Protein AF-E3RJ00-F1 (afdb_monomer)

Solvent-accessible surface area (backbone atoms only — not comparable to full-atom values): 5528 Å² total; per-residue (Å²): 138,83,96,68,78,70,61,54,62,54,20,62,73,73,67,38,61,67,64,30,50,54,51,50,49,54,48,51,51,49,52,49,55,51,48,60,73,72,52,78,58,67,65,59,52,50,55,51,50,52,54,54,50,51,63,30,50,77,75,32,68,69,56,41,52,53,53,54,51,54,54,52,53,53,52,55,54,53,54,54,62,56,62,72,61,73,80,75,86,90,85,133

Structure (mmCIF, N/CA/C/O backbone):
data_AF-E3RJ00-F1
#
_entry.id   AF-E3RJ00-F1
#
loop_
_atom_site.group_PDB
_atom_site.id
_atom_site.type_symbol
_atom_site.label_atom_id
_atom_site.label_alt_id
_atom_site.label_comp_id
_atom_site.label_asym_id
_atom_site.label_entity_id
_atom_site.label_seq_id
_atom_site.pdbx_PDB_ins_code
_atom_site.Cartn_x
_atom_site.Cartn_y
_atom_site.Cartn_z
_atom_site.occupancy
_atom_site.B_iso_or_equiv
_atom_site.auth_seq_id
_atom_site.auth_comp_id
_atom_site.auth_asym_id
_atom_site.auth_atom_id
_atom_site.pdbx_PDB_model_num
ATOM 1 N N . MET A 1 1 ? 18.818 15.782 -11.567 1.00 52.34 1 MET A N 1
ATOM 2 C CA . MET A 1 1 ? 18.173 15.034 -12.667 1.00 52.34 1 MET A CA 1
ATOM 3 C C . MET A 1 1 ? 18.916 15.405 -13.941 1.00 52.34 1 MET A C 1
ATOM 5 O O . MET A 1 1 ? 19.036 16.595 -14.203 1.00 52.34 1 MET A O 1
ATOM 9 N N . ALA A 1 2 ? 19.510 14.445 -14.651 1.00 64.19 2 ALA A N 1
ATOM 10 C CA . ALA A 1 2 ? 20.184 14.712 -15.922 1.00 64.19 2 ALA A CA 1
ATOM 11 C C . ALA A 1 2 ? 19.189 14.480 -17.065 1.00 64.19 2 ALA A C 1
ATOM 13 O O . ALA A 1 2 ? 18.459 13.490 -17.046 1.00 64.19 2 ALA A O 1
ATOM 14 N N . CYS A 1 3 ? 19.124 15.398 -18.029 1.00 76.94 3 CYS A N 1
ATOM 15 C CA . CYS A 1 3 ? 18.307 15.200 -19.221 1.00 76.94 3 CYS A CA 1
ATOM 16 C C . CYS A 1 3 ? 19.094 14.312 -20.190 1.00 76.94 3 CYS A C 1
ATOM 18 O O . CYS A 1 3 ? 20.055 14.763 -20.810 1.00 76.94 3 CYS A O 1
ATOM 20 N N . CYS A 1 4 ? 18.724 13.037 -20.267 1.00 80.81 4 CYS A N 1
ATOM 21 C CA . CYS A 1 4 ? 19.348 12.057 -21.151 1.00 80.81 4 CYS A CA 1
ATOM 22 C C . CYS A 1 4 ? 18.360 11.630 -22.242 1.00 80.81 4 CYS A C 1
ATOM 24 O O . CYS A 1 4 ? 17.145 11.663 -22.043 1.00 80.81 4 CYS A O 1
ATOM 26 N N . ARG A 1 5 ? 18.885 11.218 -23.402 1.00 81.31 5 ARG A N 1
ATOM 27 C CA . ARG A 1 5 ? 18.081 10.571 -24.451 1.00 81.31 5 ARG A CA 1
ATOM 28 C C . ARG A 1 5 ? 17.529 9.241 -23.916 1.00 81.31 5 ARG A C 1
ATOM 30 O O . ARG A 1 5 ? 18.175 8.620 -23.077 1.00 81.31 5 ARG A O 1
ATOM 37 N N . ASP A 1 6 ? 16.351 8.821 -24.387 1.00 86.19 6 ASP A N 1
ATOM 38 C CA . ASP A 1 6 ? 15.703 7.581 -23.929 1.00 86.19 6 ASP A CA 1
ATOM 39 C C . ASP A 1 6 ? 16.638 6.376 -24.114 1.00 86.19 6 ASP A C 1
ATOM 41 O O . ASP A 1 6 ? 17.012 6.024 -25.237 1.00 86.19 6 ASP A O 1
ATOM 45 N N . LEU A 1 7 ? 17.019 5.763 -22.992 1.00 85.75 7 LEU A N 1
ATOM 46 C CA . LEU A 1 7 ? 17.975 4.660 -22.949 1.00 85.75 7 LEU A CA 1
ATOM 47 C C . LEU A 1 7 ? 17.418 3.388 -23.601 1.00 85.75 7 LEU A C 1
ATOM 49 O O . LEU A 1 7 ? 18.193 2.600 -24.126 1.00 85.75 7 LEU A O 1
ATOM 53 N N . ARG A 1 8 ? 16.090 3.228 -23.686 1.00 85.56 8 ARG A N 1
ATOM 54 C CA . ARG A 1 8 ? 15.453 2.064 -24.330 1.00 85.56 8 ARG A CA 1
ATOM 55 C C . ARG A 1 8 ? 15.656 2.053 -25.838 1.00 85.56 8 ARG A C 1
ATOM 57 O O . ARG A 1 8 ? 15.812 0.996 -26.437 1.00 85.56 8 ARG A O 1
ATOM 64 N N . ILE A 1 9 ? 15.653 3.235 -26.459 1.00 87.25 9 ILE A N 1
ATOM 65 C CA . ILE A 1 9 ? 15.919 3.368 -27.898 1.00 87.25 9 ILE A CA 1
ATOM 66 C C . ILE A 1 9 ? 17.366 2.955 -28.176 1.00 87.25 9 ILE A C 1
ATOM 68 O O . ILE A 1 9 ? 17.611 2.183 -29.095 1.00 87.25 9 ILE A O 1
ATOM 72 N N . ARG A 1 10 ? 18.300 3.397 -27.326 1.00 86.25 10 ARG A N 1
ATOM 73 C CA . ARG A 1 10 ? 19.715 3.027 -27.417 1.00 86.25 10 ARG A CA 1
ATOM 74 C C . ARG A 1 10 ? 19.936 1.522 -27.210 1.00 86.25 10 ARG A C 1
ATOM 76 O O . ARG A 1 10 ? 20.643 0.918 -28.008 1.00 86.25 10 ARG A O 1
ATOM 83 N N . ALA A 1 11 ? 19.324 0.924 -26.188 1.00 85.81 11 ALA A N 1
ATOM 84 C CA . ALA A 1 11 ? 19.425 -0.514 -25.919 1.00 85.81 11 ALA A CA 1
ATOM 85 C C . ALA A 1 11 ? 18.881 -1.344 -27.096 1.00 85.81 11 ALA A C 1
ATOM 87 O O . ALA A 1 11 ? 19.536 -2.269 -27.569 1.00 85.81 11 ALA A O 1
ATOM 88 N N . ARG A 1 12 ? 17.744 -0.928 -27.675 1.00 87.50 12 ARG A N 1
ATOM 89 C CA . ARG A 1 12 ? 17.152 -1.568 -28.860 1.00 87.50 12 ARG A CA 1
ATOM 90 C C . ARG A 1 12 ? 18.018 -1.451 -30.118 1.00 87.50 12 ARG A C 1
ATOM 92 O O . ARG A 1 12 ? 18.039 -2.379 -30.915 1.00 87.50 12 ARG A O 1
ATOM 99 N N . GLU A 1 13 ? 18.707 -0.328 -30.314 1.00 87.81 13 GLU A N 1
ATOM 100 C CA . GLU A 1 13 ? 19.631 -0.132 -31.444 1.00 87.81 13 GLU A CA 1
ATOM 101 C C . GLU A 1 13 ? 20.883 -1.018 -31.336 1.00 87.81 13 GLU A C 1
ATOM 103 O O . GLU A 1 13 ? 21.404 -1.463 -32.356 1.00 87.81 13 GLU A O 1
ATOM 108 N N . ILE A 1 14 ? 21.358 -1.275 -30.114 1.00 87.88 14 ILE A N 1
ATOM 109 C CA . ILE A 1 14 ? 22.545 -2.102 -29.840 1.00 87.88 14 ILE A CA 1
ATOM 110 C C . ILE A 1 14 ? 22.183 -3.598 -29.744 1.00 87.88 14 ILE A C 1
ATOM 112 O O . ILE A 1 14 ? 23.052 -4.448 -29.925 1.00 87.88 14 ILE A O 1
ATOM 116 N N . GLY A 1 15 ? 20.901 -3.921 -29.538 1.00 87.25 15 GLY A N 1
ATOM 117 C CA . GLY A 1 15 ? 20.419 -5.291 -29.342 1.00 87.25 15 GLY A CA 1
ATOM 118 C C . GLY A 1 15 ? 20.670 -5.819 -27.928 1.00 87.25 15 GLY A C 1
ATOM 119 O O . GLY A 1 15 ? 20.734 -7.028 -27.736 1.00 87.25 15 GLY A O 1
ATOM 120 N N . ASP A 1 16 ? 20.842 -4.920 -26.958 1.00 89.31 16 ASP A N 1
ATOM 121 C CA . ASP A 1 16 ? 21.028 -5.266 -25.551 1.00 89.31 16 ASP A CA 1
ATOM 122 C C . ASP A 1 16 ? 19.654 -5.458 -24.891 1.00 89.31 16 ASP A C 1
ATOM 124 O O . ASP A 1 16 ? 18.955 -4.495 -24.560 1.00 89.31 16 ASP A O 1
ATOM 128 N N . GLU A 1 17 ? 19.224 -6.716 -24.800 1.00 89.38 17 GLU A N 1
ATOM 129 C CA . GLU A 1 17 ? 17.919 -7.086 -24.244 1.00 89.38 17 GLU A CA 1
ATOM 130 C C . GLU A 1 17 ? 17.868 -6.923 -22.718 1.00 89.38 17 GLU A C 1
ATOM 132 O O . GLU A 1 17 ? 16.831 -6.519 -22.191 1.00 89.38 17 GLU A O 1
ATOM 137 N N . GLU A 1 18 ? 18.986 -7.148 -22.021 1.00 89.31 18 GLU A N 1
ATOM 138 C CA . GLU A 1 18 ? 19.089 -7.012 -20.562 1.00 89.31 18 GLU A CA 1
ATOM 139 C C . GLU A 1 18 ? 18.937 -5.542 -20.150 1.00 89.31 18 GLU A C 1
ATOM 141 O O . GLU A 1 18 ? 18.108 -5.201 -19.300 1.00 89.31 18 GLU A O 1
ATOM 146 N N . GLU A 1 19 ? 19.654 -4.633 -20.822 1.00 88.06 19 GLU A N 1
ATOM 147 C CA . GLU A 1 19 ? 19.518 -3.201 -20.550 1.00 88.06 19 GLU A CA 1
ATOM 148 C C . GLU A 1 19 ? 18.118 -2.680 -20.926 1.00 88.06 19 GLU A C 1
ATOM 150 O O . GLU A 1 19 ? 17.599 -1.762 -20.282 1.00 88.06 19 GLU A O 1
ATOM 155 N N . LEU A 1 20 ? 17.462 -3.262 -21.936 1.00 90.81 20 LEU A N 1
ATOM 156 C CA . LEU A 1 20 ? 16.095 -2.893 -22.303 1.00 90.81 20 LEU A CA 1
ATOM 157 C C . LEU A 1 20 ? 15.088 -3.267 -21.202 1.00 90.81 20 LEU A C 1
ATOM 159 O O . LEU A 1 20 ? 14.287 -2.409 -20.812 1.00 90.81 20 LEU A O 1
ATOM 163 N N . GLU A 1 21 ? 15.149 -4.499 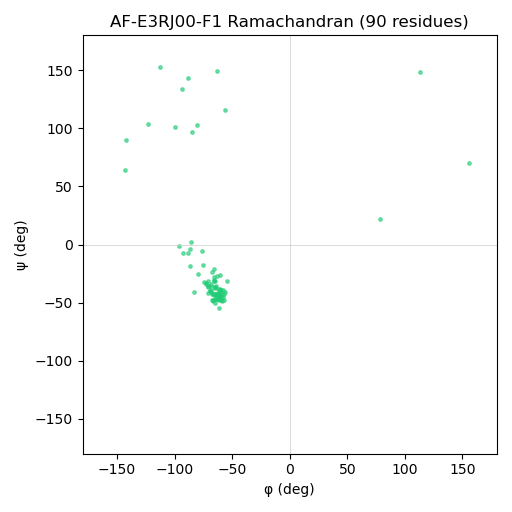-20.690 1.00 90.75 21 GLU A N 1
ATOM 164 C CA . GLU A 1 21 ? 14.272 -5.001 -19.624 1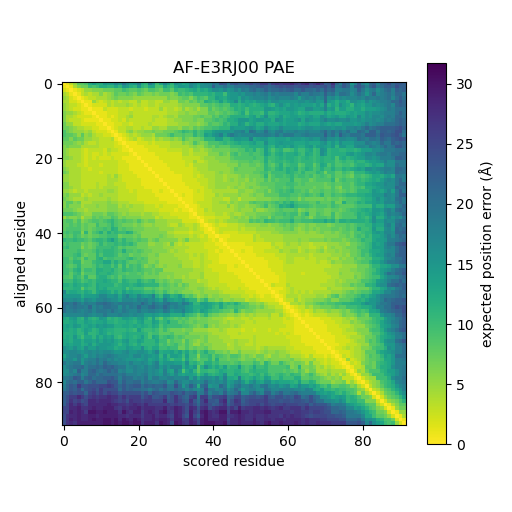.00 90.75 21 GLU A CA 1
ATOM 165 C C . GLU A 1 21 ? 14.420 -4.166 -18.345 1.00 90.75 21 GLU A C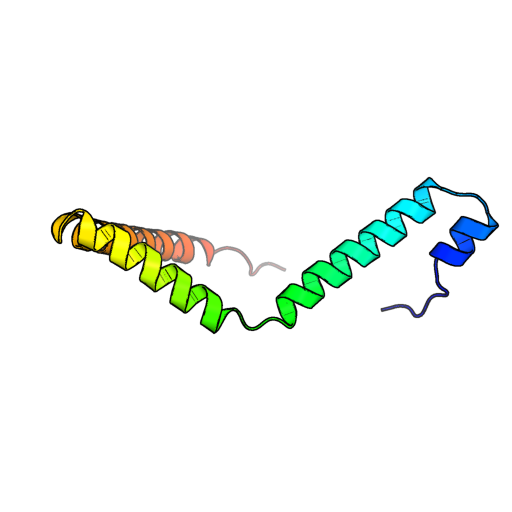 1
ATOM 167 O O . GLU A 1 21 ? 13.432 -3.645 -17.817 1.00 90.75 21 GLU A O 1
ATOM 172 N N . GLU A 1 22 ? 15.654 -3.892 -17.910 1.00 91.06 22 GLU A N 1
ATOM 173 C CA . GLU A 1 22 ? 15.888 -3.076 -16.716 1.00 91.06 22 GLU A CA 1
ATOM 174 C C . GLU A 1 22 ? 15.263 -1.674 -16.801 1.00 91.06 22 GLU A C 1
ATOM 176 O O . GLU A 1 22 ? 14.792 -1.114 -15.803 1.00 91.06 22 GLU A O 1
ATOM 181 N N . GLN A 1 23 ? 15.326 -1.039 -17.974 1.00 91.19 23 GLN A N 1
ATOM 182 C CA . GLN A 1 23 ? 14.779 0.303 -18.170 1.00 91.19 23 GLN A CA 1
ATOM 183 C C . GLN A 1 23 ? 13.247 0.289 -18.195 1.00 91.19 23 GLN A C 1
ATOM 185 O O . GLN A 1 23 ? 12.612 1.239 -17.721 1.00 91.19 23 GLN A O 1
ATOM 190 N N . GLU A 1 24 ? 12.641 -0.777 -18.716 1.00 90.62 24 GLU A N 1
ATOM 191 C CA . GLU A 1 24 ? 11.194 -0.979 -18.667 1.00 90.62 24 GLU A CA 1
ATOM 192 C C . GLU A 1 24 ? 10.710 -1.221 -17.235 1.00 90.62 24 GLU A C 1
ATOM 194 O O . GLU A 1 24 ? 9.765 -0.552 -16.802 1.00 90.62 24 GLU A O 1
ATOM 199 N N . ASP A 1 25 ? 11.429 -2.021 -16.452 1.00 93.19 25 ASP A N 1
ATOM 200 C CA . ASP A 1 25 ? 11.159 -2.240 -15.029 1.00 93.19 25 ASP A CA 1
ATOM 201 C C . ASP A 1 25 ? 11.290 -0.962 -14.201 1.00 93.19 25 ASP A C 1
ATOM 203 O O . ASP A 1 25 ? 10.421 -0.627 -13.386 1.00 93.19 25 ASP A O 1
ATOM 207 N N . LYS A 1 26 ? 12.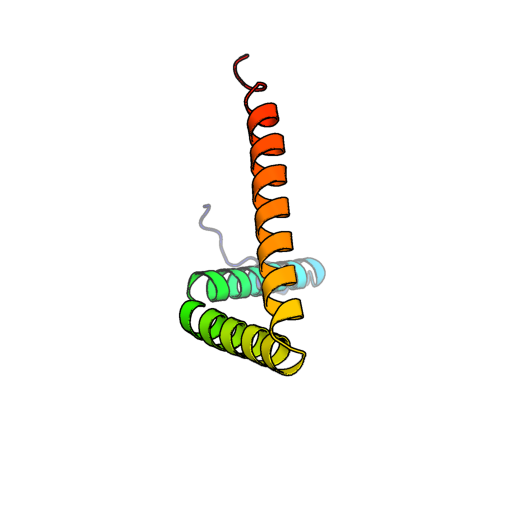353 -0.179 -14.431 1.00 91.88 26 LYS A N 1
ATOM 208 C CA . LYS A 1 26 ? 12.526 1.139 -13.797 1.00 91.88 26 LYS A CA 1
ATOM 209 C C . LYS A 1 26 ? 11.331 2.044 -14.096 1.00 91.88 26 LYS A C 1
ATOM 211 O O . LYS A 1 26 ? 10.846 2.732 -13.193 1.00 91.88 26 LYS A O 1
ATOM 216 N N . ARG A 1 27 ? 10.812 2.017 -15.327 1.00 91.06 27 ARG A N 1
ATOM 217 C CA . ARG A 1 27 ? 9.641 2.806 -15.728 1.00 91.06 27 ARG A CA 1
ATOM 218 C C . ARG A 1 27 ? 8.349 2.281 -15.107 1.00 91.06 27 ARG A C 1
ATOM 220 O O . ARG A 1 27 ? 7.546 3.0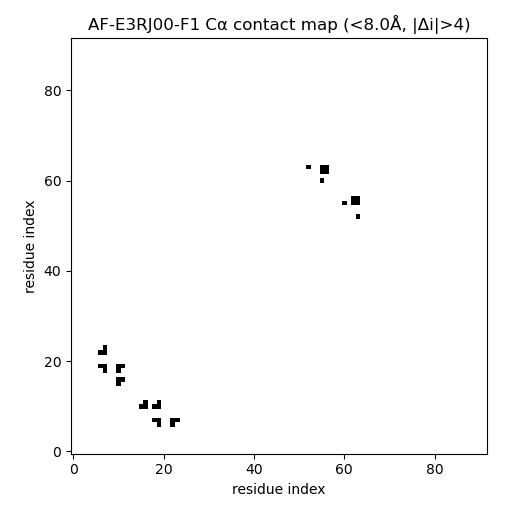94 -14.652 1.00 91.06 27 ARG A O 1
ATOM 227 N N . ALA A 1 28 ? 8.154 0.966 -15.060 1.00 92.44 28 ALA A N 1
ATOM 228 C CA . ALA A 1 28 ? 6.994 0.338 -14.436 1.00 92.44 28 ALA A CA 1
ATOM 229 C C . ALA A 1 28 ? 6.933 0.661 -12.938 1.00 92.44 28 ALA A C 1
ATOM 231 O O . ALA A 1 28 ? 5.914 1.152 -12.452 1.00 92.44 28 ALA A O 1
ATOM 232 N N . ARG A 1 29 ? 8.057 0.508 -12.229 1.00 93.19 29 ARG A N 1
ATOM 233 C CA . ARG A 1 29 ? 8.194 0.883 -10.817 1.00 93.19 29 ARG A CA 1
ATOM 234 C C . ARG A 1 29 ? 7.940 2.368 -10.594 1.00 93.19 29 ARG A C 1
ATOM 236 O O . ARG A 1 29 ? 7.182 2.727 -9.699 1.00 93.19 29 ARG A O 1
ATOM 243 N N . TRP A 1 30 ? 8.508 3.239 -11.428 1.00 89.88 30 TRP A N 1
ATOM 244 C CA . TRP A 1 30 ? 8.262 4.675 -11.303 1.00 89.88 30 TRP A CA 1
ATOM 245 C C . TRP A 1 30 ? 6.785 5.030 -11.516 1.00 89.88 30 TRP A C 1
ATOM 247 O O . TRP A 1 30 ? 6.230 5.818 -10.751 1.00 89.88 30 TRP A O 1
ATOM 257 N N . LEU A 1 31 ? 6.130 4.443 -12.525 1.00 90.75 31 LEU A N 1
ATOM 258 C CA . LEU A 1 31 ? 4.700 4.639 -12.776 1.00 90.75 31 LEU A CA 1
ATOM 259 C C . LEU A 1 31 ? 3.850 4.138 -11.606 1.00 90.75 31 LEU A C 1
ATOM 261 O O . LEU A 1 31 ? 2.908 4.824 -11.214 1.00 90.75 31 LEU A O 1
ATOM 265 N N . TRP A 1 32 ? 4.205 2.987 -11.034 1.00 89.75 32 TRP A N 1
ATOM 266 C CA . TRP A 1 32 ? 3.568 2.423 -9.849 1.00 89.75 32 TRP A CA 1
ATOM 267 C C . TRP A 1 32 ? 3.701 3.348 -8.635 1.00 89.75 32 TRP A C 1
ATOM 269 O O . TRP A 1 32 ? 2.703 3.782 -8.070 1.00 89.75 32 TRP A O 1
ATOM 279 N N . GLU A 1 33 ? 4.916 3.751 -8.271 1.00 89.19 33 GLU A N 1
ATOM 280 C CA . GLU A 1 33 ? 5.126 4.676 -7.153 1.00 89.19 33 GLU A CA 1
ATOM 281 C C . GLU A 1 33 ? 4.427 6.022 -7.376 1.00 89.19 33 GLU A C 1
ATOM 283 O O . GLU A 1 33 ? 3.882 6.627 -6.451 1.00 89.19 33 GLU A O 1
ATOM 288 N N . ASN A 1 34 ? 4.435 6.517 -8.614 1.00 89.19 34 ASN A N 1
ATOM 289 C CA . ASN A 1 34 ? 3.783 7.771 -8.948 1.00 89.19 34 ASN A CA 1
ATOM 290 C C . ASN A 1 34 ? 2.254 7.662 -8.910 1.00 89.19 34 ASN A C 1
ATOM 292 O O . ASN A 1 34 ? 1.592 8.646 -8.578 1.00 89.19 34 ASN A O 1
ATOM 296 N N . SER A 1 35 ? 1.689 6.493 -9.223 1.00 87.50 35 SER A N 1
ATOM 297 C CA . SER A 1 35 ? 0.254 6.248 -9.073 1.00 87.50 35 SER A CA 1
ATOM 298 C C . SER A 1 35 ? -0.137 6.279 -7.595 1.00 87.50 35 SER A C 1
ATOM 300 O O . SER A 1 35 ? -1.093 6.972 -7.254 1.00 87.50 35 SER A O 1
ATOM 302 N N . LEU A 1 36 ? 0.668 5.671 -6.714 1.00 86.50 36 LEU A N 1
ATOM 303 C CA . LEU A 1 36 ? 0.462 5.716 -5.264 1.00 86.50 36 LEU A CA 1
ATOM 304 C C . LEU A 1 36 ? 0.529 7.150 -4.726 1.00 86.50 36 LEU A C 1
ATOM 306 O O . LEU A 1 36 ? -0.325 7.550 -3.943 1.00 86.50 36 LEU A O 1
ATOM 310 N N . ARG A 1 37 ? 1.481 7.967 -5.198 1.00 83.81 37 ARG A N 1
ATOM 311 C CA . ARG A 1 37 ? 1.585 9.382 -4.785 1.00 83.81 37 ARG A CA 1
ATOM 312 C C . ARG A 1 37 ? 0.397 10.238 -5.216 1.00 83.81 37 ARG A C 1
ATOM 314 O O . ARG A 1 37 ? 0.087 11.228 -4.563 1.00 83.81 37 ARG A O 1
ATOM 321 N N . ARG A 1 38 ? -0.226 9.909 -6.349 1.00 86.12 38 ARG A N 1
ATOM 322 C CA . ARG A 1 38 ? -1.345 10.676 -6.919 1.00 86.12 38 ARG A CA 1
ATOM 323 C C . ARG A 1 38 ? -2.710 10.161 -6.472 1.00 86.12 38 ARG A C 1
ATOM 325 O O . ARG A 1 38 ? -3.715 10.787 -6.805 1.00 86.12 38 ARG A O 1
ATOM 332 N N . HIS A 1 39 ? -2.759 9.032 -5.774 1.00 87.75 39 HIS A N 1
ATOM 333 C CA . HIS A 1 39 ? -4.004 8.438 -5.321 1.00 87.75 39 HIS A CA 1
ATOM 334 C C . HIS A 1 39 ? -4.422 8.991 -3.955 1.00 87.75 39 HIS A C 1
ATOM 336 O O . HIS A 1 39 ? -3.591 9.242 -3.085 1.00 87.75 39 HIS A O 1
ATOM 342 N N . ASN A 1 40 ? -5.730 9.171 -3.761 1.00 87.31 40 ASN A N 1
ATOM 343 C CA . ASN A 1 40 ? -6.295 9.572 -2.479 1.00 87.31 40 ASN A CA 1
ATOM 344 C C . ASN A 1 40 ? -6.842 8.335 -1.753 1.00 87.31 40 ASN A C 1
ATOM 346 O O . ASN A 1 40 ? -7.941 7.869 -2.050 1.00 87.31 40 ASN A O 1
ATOM 350 N N . PHE A 1 41 ? -6.082 7.824 -0.786 1.00 91.00 41 PHE A N 1
ATOM 351 C CA . PHE A 1 41 ? -6.443 6.621 -0.032 1.00 91.00 41 PHE A CA 1
ATOM 352 C C . PHE A 1 41 ? -7.528 6.840 1.032 1.00 91.00 41 PHE A C 1
ATOM 354 O O . PHE A 1 41 ? -7.979 5.864 1.621 1.00 91.00 41 PHE A O 1
ATOM 361 N N . VAL A 1 42 ? -7.985 8.074 1.285 1.00 90.44 42 VAL A N 1
ATOM 362 C CA . VAL A 1 42 ? -8.925 8.371 2.386 1.00 90.44 42 VAL A CA 1
ATOM 363 C C . VAL A 1 42 ? -10.230 7.578 2.259 1.00 90.44 42 VAL A C 1
ATOM 365 O O . VAL A 1 42 ? -10.703 7.014 3.243 1.00 90.44 42 VAL A O 1
ATOM 368 N N . GLY A 1 43 ? -10.788 7.472 1.049 1.00 91.44 43 GLY A N 1
ATOM 369 C CA . GLY A 1 43 ? -12.000 6.677 0.816 1.00 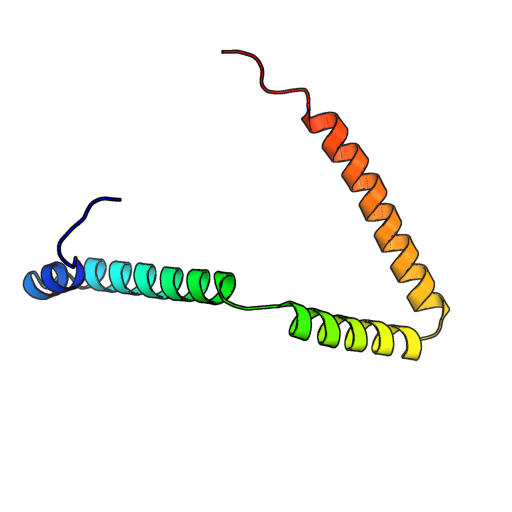91.44 43 GLY A CA 1
ATOM 370 C C . GLY A 1 43 ? -11.778 5.180 1.055 1.00 91.44 43 GLY A C 1
ATOM 371 O O . GLY A 1 43 ? -12.588 4.530 1.708 1.00 91.44 43 GLY A O 1
ATOM 372 N N . PHE A 1 44 ? -10.644 4.651 0.589 1.00 92.94 44 PHE A N 1
ATOM 373 C CA . PHE A 1 44 ? -10.281 3.245 0.770 1.00 92.94 44 PHE A CA 1
ATOM 374 C C . PHE A 1 44 ? -10.060 2.890 2.246 1.00 92.94 44 PHE A C 1
ATOM 376 O O . PHE A 1 44 ? -10.614 1.907 2.730 1.00 92.94 44 PHE A O 1
ATOM 383 N N . VAL A 1 45 ? -9.307 3.716 2.978 1.00 93.88 45 VAL A N 1
ATOM 384 C CA . VAL A 1 45 ? -9.051 3.515 4.412 1.00 93.88 45 VAL A CA 1
ATOM 385 C C . VAL A 1 45 ? -10.352 3.570 5.214 1.00 93.88 45 VAL A C 1
ATOM 387 O O . VAL A 1 45 ? -10.535 2.770 6.127 1.00 93.88 45 VAL A O 1
ATOM 390 N N . GLY A 1 46 ? -11.283 4.460 4.854 1.00 93.88 46 GLY A N 1
ATOM 391 C CA . GLY A 1 46 ? -12.590 4.545 5.504 1.00 93.88 46 GLY A CA 1
ATOM 392 C C . GLY A 1 46 ? -13.417 3.265 5.363 1.00 93.88 46 GLY A C 1
ATOM 393 O O . GLY A 1 46 ? -13.949 2.770 6.354 1.00 93.88 46 GLY A O 1
ATOM 394 N N . GLU A 1 47 ? -13.504 2.703 4.157 1.00 95.12 47 GLU A N 1
ATOM 395 C CA . GLU A 1 47 ? -14.232 1.447 3.929 1.00 95.12 47 GLU A CA 1
ATOM 396 C C . GLU A 1 47 ? -13.534 0.246 4.579 1.00 95.12 47 GLU A C 1
ATOM 398 O O . GLU A 1 47 ? -14.193 -0.591 5.196 1.00 95.12 47 GLU A O 1
ATOM 403 N N . LEU A 1 48 ? -12.198 0.202 4.526 1.00 95.69 48 LEU A N 1
ATOM 404 C CA . LEU A 1 48 ? -11.410 -0.822 5.209 1.00 95.69 48 LEU A CA 1
ATOM 405 C C . LEU A 1 48 ? -11.666 -0.809 6.721 1.00 95.69 48 LEU A C 1
ATOM 407 O O . LEU A 1 48 ? -11.944 -1.853 7.310 1.00 95.69 48 LEU A O 1
ATOM 411 N N . LEU A 1 49 ? -11.618 0.371 7.344 1.00 94.12 49 LEU A N 1
ATOM 412 C CA . LEU A 1 49 ? -11.829 0.515 8.780 1.00 94.12 49 LEU A CA 1
ATOM 413 C C . LEU A 1 49 ? -13.245 0.094 9.182 1.00 94.12 49 LEU A C 1
ATOM 415 O O . LEU A 1 49 ? -13.405 -0.644 10.150 1.00 94.12 49 LEU A O 1
ATOM 419 N N . LYS A 1 50 ? -14.270 0.502 8.421 1.00 94.50 50 LYS A N 1
ATOM 420 C CA . LYS A 1 50 ? -15.657 0.080 8.672 1.00 94.50 50 LYS A CA 1
ATOM 421 C C . LYS A 1 50 ? -15.798 -1.439 8.638 1.00 94.50 50 LYS A C 1
ATOM 423 O O . LYS A 1 50 ? -16.429 -1.998 9.530 1.00 94.50 50 LYS A O 1
ATOM 428 N N . ALA A 1 51 ? -15.202 -2.101 7.646 1.00 94.50 51 ALA A N 1
ATOM 429 C CA . ALA A 1 51 ? -15.263 -3.554 7.519 1.00 94.50 51 ALA A CA 1
ATOM 430 C C . ALA A 1 51 ? -14.574 -4.269 8.693 1.00 94.50 51 ALA A C 1
ATOM 432 O O . ALA A 1 51 ? -15.122 -5.227 9.239 1.00 94.50 51 ALA A O 1
ATOM 433 N N . VAL A 1 52 ? -13.402 -3.783 9.120 1.00 93.56 52 VAL A N 1
ATOM 434 C CA . VAL A 1 52 ? -12.676 -4.340 10.273 1.00 93.56 52 VAL A CA 1
ATOM 435 C C . VAL A 1 52 ? -13.474 -4.161 11.564 1.00 93.56 52 VAL A C 1
ATOM 437 O O . VAL A 1 52 ? -13.639 -5.122 12.313 1.00 93.56 52 VAL A O 1
ATOM 440 N N . VAL A 1 53 ? -14.004 -2.959 11.810 1.00 92.38 53 VAL A N 1
ATOM 441 C CA . VAL A 1 53 ? -14.797 -2.665 13.013 1.00 92.38 53 VAL A CA 1
ATOM 442 C C . VAL A 1 53 ? -16.076 -3.497 13.037 1.00 92.38 53 VAL A C 1
ATOM 444 O O . VAL A 1 53 ? -16.372 -4.106 14.060 1.00 92.38 53 VAL A O 1
ATOM 447 N N . ALA A 1 54 ? -16.795 -3.599 11.915 1.00 92.00 54 ALA A N 1
ATOM 448 C CA . ALA A 1 54 ? -17.982 -4.447 11.814 1.00 92.00 54 ALA A CA 1
ATOM 449 C C . ALA A 1 54 ? -17.659 -5.911 12.163 1.00 92.00 54 ALA A C 1
ATOM 451 O O . ALA A 1 54 ? -18.306 -6.494 13.028 1.00 92.00 54 ALA A O 1
ATOM 452 N N . GLY A 1 55 ? -16.586 -6.469 11.591 1.00 92.56 55 GLY A N 1
ATOM 453 C CA . GLY A 1 55 ? -16.165 -7.841 11.885 1.00 92.56 55 GLY A CA 1
ATOM 454 C C . GLY A 1 55 ? -15.693 -8.071 13.327 1.00 92.56 55 GLY A C 1
ATOM 455 O O . GLY A 1 55 ? -15.686 -9.213 13.786 1.00 92.56 55 GLY A O 1
ATOM 456 N N . LYS A 1 56 ? -15.286 -7.019 14.048 1.00 89.00 56 LYS A N 1
ATOM 457 C CA . LYS A 1 56 ? -14.941 -7.080 15.477 1.00 89.00 56 LYS A CA 1
ATOM 458 C C . LYS A 1 56 ? -16.176 -6.988 16.368 1.00 89.00 56 LYS A C 1
ATOM 460 O O . LYS A 1 56 ? -16.274 -7.749 17.325 1.00 89.00 56 LYS A O 1
ATOM 465 N N . LEU A 1 57 ? -17.132 -6.128 16.021 1.00 89.94 57 LEU A N 1
ATOM 466 C CA . LEU A 1 57 ? -18.408 -6.012 16.731 1.00 89.94 57 LEU A CA 1
ATOM 467 C C . LEU A 1 57 ? -19.248 -7.292 16.609 1.00 89.94 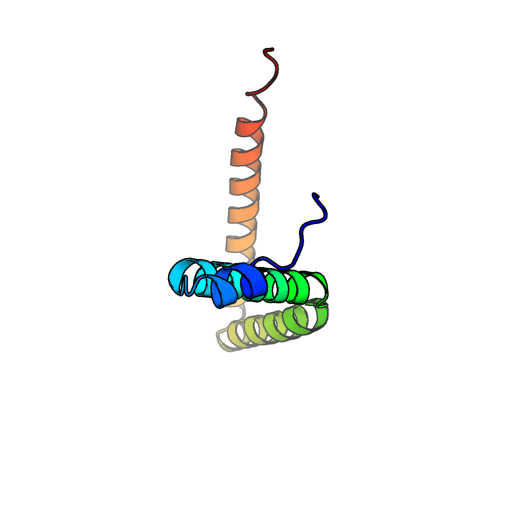57 LEU A C 1
ATOM 469 O O . LEU A 1 57 ? -19.824 -7.732 17.599 1.00 89.94 57 LEU A O 1
ATOM 473 N N . ASP A 1 58 ? -19.235 -7.950 15.445 1.00 90.25 58 ASP A N 1
ATOM 474 C CA . ASP A 1 58 ? -19.939 -9.226 15.232 1.00 90.25 58 ASP A CA 1
ATOM 475 C C . ASP A 1 58 ? -19.447 -10.354 16.157 1.00 90.25 58 ASP A C 1
ATOM 477 O O . ASP A 1 58 ? -20.193 -11.281 16.472 1.00 90.25 58 ASP A O 1
ATOM 481 N N . LYS A 1 59 ? -18.192 -10.285 16.616 1.00 85.00 59 LYS A N 1
ATOM 482 C CA . LYS A 1 59 ? -17.608 -11.261 17.549 1.00 85.00 59 LYS A CA 1
ATOM 483 C C . LYS A 1 59 ? -17.847 -10.912 19.023 1.00 85.00 59 LYS A C 1
ATOM 485 O O . LYS A 1 59 ? -17.583 -11.739 19.897 1.00 85.00 59 LYS A O 1
ATOM 490 N N . GLY A 1 60 ? -18.399 -9.729 19.294 1.00 85.81 60 GLY A N 1
ATOM 491 C CA . GLY A 1 60 ? -18.791 -9.247 20.614 1.00 85.81 60 GLY A CA 1
ATOM 492 C C . GLY A 1 60 ? -17.954 -8.067 21.109 1.00 85.81 60 GLY A C 1
ATOM 493 O O . GLY A 1 60 ? -16.754 -7.974 20.853 1.00 85.81 60 GLY A O 1
ATOM 494 N N . ASP A 1 61 ? -18.591 -7.194 21.896 1.00 80.44 61 ASP A N 1
ATOM 495 C CA . ASP A 1 61 ? -18.035 -5.906 22.347 1.00 80.44 61 ASP A CA 1
ATOM 496 C C . ASP A 1 61 ? -16.672 -6.025 23.056 1.00 80.44 61 ASP A C 1
ATOM 498 O O . ASP A 1 61 ? -15.808 -5.162 22.910 1.00 80.44 61 ASP A O 1
ATOM 502 N N . LYS A 1 62 ? -16.424 -7.144 23.750 1.00 85.12 62 LYS A N 1
ATOM 503 C CA . LYS A 1 62 ? -15.148 -7.408 24.437 1.00 85.12 62 LYS A CA 1
ATOM 504 C C . LYS A 1 62 ? -13.960 -7.573 23.486 1.00 85.12 62 LYS A C 1
ATOM 506 O O . LYS A 1 62 ? -12.841 -7.244 23.864 1.00 85.12 62 LYS A O 1
ATOM 511 N N . GLU A 1 63 ? -14.170 -8.099 22.277 1.00 86.19 63 GLU A N 1
ATOM 512 C CA . GLU A 1 63 ? -13.082 -8.256 21.300 1.00 86.19 63 GLU A CA 1
ATOM 513 C C . GLU A 1 63 ? -12.702 -6.908 20.677 1.00 86.19 63 GLU A C 1
ATOM 515 O O . GLU A 1 63 ? -11.532 -6.674 20.374 1.00 86.19 63 GLU A O 1
ATOM 520 N N . TYR A 1 64 ? -13.673 -6.005 20.523 1.00 86.44 64 TYR A N 1
ATOM 521 C CA 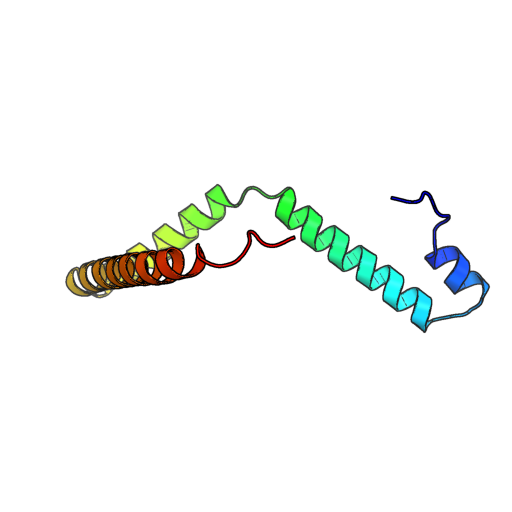. TYR A 1 64 ? -13.411 -4.635 20.095 1.00 86.44 64 TYR A CA 1
ATOM 522 C C . TYR A 1 64 ? -12.622 -3.857 21.157 1.00 86.44 64 TYR A C 1
ATOM 524 O O . TYR A 1 64 ? -11.607 -3.247 20.829 1.00 86.44 64 TYR A O 1
ATOM 532 N N . GLU A 1 65 ? -13.036 -3.921 22.425 1.00 89.62 65 GLU A N 1
ATOM 533 C CA . GLU A 1 65 ? -12.319 -3.266 23.528 1.00 89.62 65 GLU A CA 1
ATOM 534 C C . GLU A 1 65 ? -10.886 -3.791 23.675 1.00 89.62 65 GLU A C 1
ATOM 536 O O . GLU A 1 65 ? -9.950 -2.997 23.741 1.00 89.62 65 GLU A O 1
ATOM 541 N N . ALA A 1 66 ? -10.691 -5.115 23.642 1.00 90.94 66 ALA A N 1
ATOM 542 C CA . ALA A 1 66 ? -9.357 -5.713 23.709 1.00 90.94 66 ALA A CA 1
ATOM 543 C C . ALA A 1 66 ? -8.449 -5.253 22.554 1.00 90.94 66 ALA A C 1
ATOM 545 O O . ALA A 1 66 ? -7.275 -4.968 22.770 1.00 90.94 66 ALA A O 1
ATOM 546 N N . TRP A 1 67 ? -8.998 -5.129 21.341 1.00 90.94 67 TRP A N 1
ATOM 547 C CA . TRP A 1 67 ? -8.257 -4.645 20.173 1.00 90.94 67 TRP A CA 1
ATOM 548 C C . TRP A 1 67 ? -7.830 -3.175 20.307 1.00 90.94 67 TRP A C 1
ATOM 550 O O . TRP A 1 67 ? -6.738 -2.802 19.879 1.00 90.94 67 TRP A O 1
ATOM 560 N N . VAL A 1 68 ? -8.670 -2.338 20.921 1.00 90.19 68 VAL A N 1
ATOM 561 C CA . VAL A 1 68 ? -8.339 -0.932 21.193 1.00 90.19 68 VAL A CA 1
ATOM 562 C C . VAL A 1 68 ? -7.249 -0.813 22.259 1.00 90.19 68 VAL A C 1
ATOM 564 O O . VAL A 1 68 ? -6.362 0.026 22.117 1.00 90.19 68 VAL A O 1
ATOM 567 N N . GLU A 1 69 ? -7.289 -1.638 23.306 1.00 92.44 69 GLU A N 1
ATOM 568 C CA . GLU A 1 69 ? -6.259 -1.626 24.352 1.00 92.44 69 GLU A CA 1
ATOM 569 C C . GLU A 1 69 ? -4.898 -2.110 23.832 1.00 92.44 69 GLU A C 1
ATOM 571 O O . GLU A 1 69 ? -3.891 -1.452 24.081 1.00 92.44 69 GLU A O 1
ATOM 576 N N . GLU A 1 70 ? -4.863 -3.168 23.016 1.00 91.00 70 GLU A N 1
ATOM 577 C CA . GLU A 1 70 ? -3.633 -3.633 22.354 1.00 91.00 70 GLU A CA 1
ATOM 578 C C . GLU A 1 70 ? -2.993 -2.520 21.504 1.00 91.00 70 GLU A C 1
ATOM 580 O O . GLU A 1 70 ? -1.784 -2.291 21.557 1.00 91.00 70 GLU A O 1
ATOM 585 N N . ALA A 1 71 ? -3.804 -1.767 20.752 1.00 89.88 71 ALA A N 1
ATOM 586 C CA . ALA A 1 71 ? -3.305 -0.663 19.936 1.00 89.88 71 ALA A CA 1
ATOM 587 C C . ALA A 1 71 ? -2.682 0.470 20.775 1.00 89.88 71 ALA A C 1
ATOM 589 O O . ALA A 1 71 ? -1.694 1.072 20.349 1.00 89.88 71 ALA A O 1
ATOM 590 N N . LYS A 1 72 ? -3.230 0.754 21.965 1.00 90.94 72 LYS A N 1
ATOM 591 C CA . LYS A 1 72 ? -2.674 1.750 22.897 1.00 90.94 72 LYS A CA 1
ATOM 592 C C . LYS A 1 72 ? -1.354 1.287 23.506 1.00 90.94 72 LYS A C 1
ATOM 594 O O . LYS A 1 72 ? -0.436 2.092 23.626 1.00 90.94 72 LYS A O 1
ATOM 599 N N . GLU A 1 73 ? -1.242 0.008 23.854 1.00 90.31 73 GLU A N 1
ATOM 600 C CA . GLU A 1 73 ? -0.003 -0.560 24.393 1.00 90.31 73 GLU A CA 1
ATOM 601 C C . GLU A 1 73 ? 1.141 -0.444 23.374 1.00 90.31 73 GLU A C 1
ATOM 603 O O . GLU A 1 73 ? 2.229 0.026 23.706 1.00 90.31 73 GLU A O 1
ATOM 608 N N . VAL A 1 74 ? 0.877 -0.760 22.101 1.00 86.44 74 VAL A N 1
ATOM 609 C CA . VAL A 1 74 ? 1.854 -0.574 21.013 1.00 86.44 74 VAL A CA 1
ATOM 610 C C . VAL A 1 74 ? 2.261 0.896 20.865 1.00 86.44 74 VAL A C 1
ATOM 612 O O . VAL A 1 74 ? 3.436 1.191 20.632 1.00 86.44 74 VAL A O 1
ATOM 615 N N . GLU A 1 75 ? 1.321 1.833 21.021 1.00 81.56 75 GLU A N 1
ATOM 616 C CA . GLU A 1 75 ? 1.631 3.264 20.993 1.00 81.56 75 GLU A CA 1
ATOM 617 C C . GLU A 1 75 ? 2.595 3.649 22.127 1.00 81.56 75 GLU A C 1
ATOM 619 O O . GLU A 1 75 ? 3.584 4.343 21.881 1.00 81.56 75 GLU A O 1
ATOM 624 N N . GLU A 1 76 ? 2.350 3.188 23.353 1.00 76.06 76 GLU A N 1
ATOM 625 C CA . GLU A 1 76 ? 3.229 3.461 24.495 1.00 76.06 76 GLU A CA 1
ATOM 626 C C . GLU A 1 76 ? 4.629 2.864 24.317 1.00 76.06 76 GLU A C 1
ATOM 628 O O . GLU A 1 76 ? 5.619 3.568 24.530 1.00 76.06 76 GLU A O 1
ATOM 633 N N . VAL A 1 77 ? 4.728 1.621 23.838 1.00 76.56 77 VAL A N 1
ATOM 634 C CA . VAL A 1 77 ? 6.017 0.978 23.532 1.00 76.56 77 VAL A CA 1
ATOM 635 C C . VAL A 1 77 ? 6.774 1.765 22.456 1.00 76.56 77 VAL A C 1
ATOM 637 O O . VAL A 1 77 ? 7.956 2.064 22.613 1.00 76.56 77 VAL A O 1
ATOM 640 N N . SER A 1 78 ? 6.087 2.215 21.404 1.00 70.00 78 SER A N 1
ATOM 641 C CA . SER A 1 78 ? 6.719 2.998 20.334 1.00 70.00 78 SER A CA 1
ATOM 642 C C . 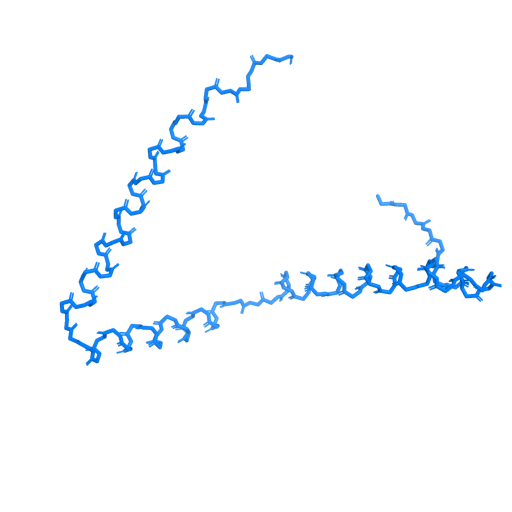SER A 1 78 ? 7.227 4.376 20.787 1.00 70.00 78 SER A C 1
ATOM 644 O O . SER A 1 78 ? 8.181 4.910 20.214 1.00 70.00 78 SER A O 1
ATOM 646 N N . LYS A 1 79 ? 6.612 4.983 21.813 1.00 67.56 79 LYS A N 1
ATOM 647 C CA . LYS A 1 79 ? 7.093 6.243 22.410 1.00 67.56 79 LYS A CA 1
ATOM 648 C C . LYS A 1 79 ? 8.381 6.031 23.195 1.00 67.56 79 LYS A C 1
ATOM 650 O O . LYS A 1 79 ? 9.242 6.908 23.175 1.00 67.56 79 LYS A O 1
ATOM 655 N N . PHE A 1 80 ? 8.507 4.883 23.852 1.00 59.88 80 PHE A N 1
ATOM 656 C CA . PHE A 1 80 ? 9.709 4.498 24.577 1.00 59.88 80 PHE A CA 1
ATOM 657 C C . PHE A 1 80 ? 10.895 4.312 23.614 1.00 59.88 80 PHE A C 1
ATOM 659 O O . PHE A 1 80 ? 11.904 4.999 23.755 1.00 59.88 80 PHE A O 1
ATOM 666 N N . ASP A 1 81 ? 10.716 3.536 22.539 1.00 62.19 81 ASP A N 1
ATOM 667 C CA . ASP A 1 81 ? 11.767 3.283 21.535 1.00 62.19 81 ASP A CA 1
ATOM 668 C C . ASP A 1 81 ? 12.229 4.549 20.777 1.00 62.19 81 ASP A C 1
ATOM 670 O O . ASP A 1 81 ? 13.364 4.636 20.297 1.00 62.19 81 ASP A O 1
ATOM 674 N N . ASN A 1 82 ? 11.359 5.557 20.641 1.00 57.75 82 ASN A N 1
ATOM 675 C CA . ASN A 1 82 ? 11.718 6.835 20.017 1.00 57.75 82 ASN A CA 1
ATOM 676 C C . ASN A 1 82 ? 12.489 7.773 20.959 1.00 57.75 82 ASN A C 1
ATOM 678 O O . ASN A 1 82 ? 13.239 8.624 20.476 1.00 57.75 82 ASN A O 1
ATOM 682 N N . HIS A 1 83 ? 12.329 7.643 22.281 1.00 56.03 83 HIS A N 1
ATOM 683 C CA . HIS A 1 83 ? 13.070 8.462 23.242 1.00 56.03 83 HIS A CA 1
ATOM 684 C C . HIS A 1 83 ? 14.555 8.070 23.290 1.00 56.03 83 HIS A C 1
ATOM 686 O O . HIS A 1 83 ? 15.413 8.952 23.332 1.00 56.03 83 HIS A O 1
ATOM 692 N N . ASP A 1 84 ? 14.852 6.776 23.151 1.00 56.53 84 ASP A N 1
ATOM 693 C CA . ASP A 1 84 ? 16.217 6.230 23.165 1.00 56.53 84 ASP A CA 1
ATOM 694 C C . ASP A 1 84 ? 17.001 6.490 21.858 1.00 56.53 84 ASP A C 1
ATOM 696 O O . ASP A 1 84 ? 18.231 6.444 21.835 1.00 56.53 84 ASP A O 1
ATOM 700 N N . ASN A 1 85 ? 16.319 6.834 20.757 1.00 50.69 85 ASN A N 1
ATOM 701 C CA . ASN A 1 85 ? 16.950 7.113 19.457 1.00 50.69 85 ASN A CA 1
ATOM 702 C C . ASN A 1 85 ? 17.420 8.569 19.265 1.00 50.69 85 ASN A C 1
ATOM 704 O O . ASN A 1 85 ? 18.035 8.884 18.245 1.00 50.69 85 ASN A O 1
ATOM 708 N N . HIS A 1 86 ? 17.170 9.470 20.222 1.00 52.00 86 HIS A N 1
ATOM 709 C CA . HIS A 1 86 ? 17.568 10.882 20.110 1.00 52.00 86 HIS A CA 1
ATOM 710 C C . HIS A 1 86 ? 19.009 11.187 20.566 1.00 52.00 86 HIS A C 1
ATOM 712 O O . HIS A 1 86 ? 19.429 12.344 20.497 1.00 52.00 86 HIS A O 1
ATOM 718 N N . GLU A 1 87 ? 19.792 10.184 20.980 1.00 46.91 87 GLU A N 1
ATOM 719 C CA . GLU A 1 87 ? 21.144 10.391 21.528 1.00 46.91 87 GLU A CA 1
ATOM 720 C C . GLU A 1 87 ? 22.304 10.230 20.527 1.00 46.91 87 GLU A C 1
ATOM 722 O O . GLU A 1 87 ? 23.460 10.497 20.858 1.00 46.91 87 GLU A O 1
ATOM 727 N N . TYR A 1 88 ? 22.031 9.893 19.266 1.00 48.50 88 TYR A N 1
ATOM 728 C CA . TYR A 1 88 ? 23.078 9.752 18.255 1.00 48.50 88 TYR A CA 1
ATOM 729 C C . TYR A 1 88 ? 22.802 10.676 17.076 1.00 48.50 88 TYR A C 1
ATOM 731 O O . TYR A 1 88 ? 21.921 10.398 16.281 1.00 48.50 88 TYR A O 1
ATOM 739 N N . HIS A 1 89 ? 23.540 11.792 17.004 1.00 45.41 89 HIS A N 1
ATOM 740 C CA . HIS A 1 89 ? 24.053 12.468 15.793 1.00 45.41 89 HIS A CA 1
ATOM 741 C C . HIS A 1 89 ? 24.308 13.968 16.052 1.00 45.41 89 HIS A C 1
ATOM 743 O O . HIS A 1 89 ? 23.649 14.841 15.497 1.00 45.41 89 HIS A O 1
ATOM 749 N N . PHE A 1 90 ? 25.334 14.283 16.851 1.00 41.59 90 PHE A N 1
ATOM 750 C CA . PHE A 1 90 ? 26.026 15.576 16.753 1.00 41.59 90 PHE A CA 1
ATOM 751 C C . PHE A 1 90 ? 27.532 15.417 16.997 1.00 41.59 90 PHE A C 1
ATOM 753 O O . PHE A 1 90 ? 28.086 15.918 17.967 1.00 41.59 90 PHE A O 1
ATOM 760 N N . VAL A 1 91 ? 28.203 14.680 16.107 1.00 41.03 91 VAL A N 1
ATOM 761 C CA . VAL A 1 91 ? 29.659 14.776 15.915 1.00 41.03 91 VAL A CA 1
ATOM 762 C C . VAL A 1 91 ? 29.963 14.630 14.424 1.00 41.03 91 VAL A C 1
ATOM 764 O O . VAL A 1 91 ? 30.161 13.520 13.931 1.00 41.03 91 VAL A O 1
ATOM 767 N N . ARG A 1 92 ? 29.992 15.757 13.708 1.00 35.75 92 ARG A N 1
ATOM 768 C CA . ARG A 1 92 ? 31.099 16.131 12.815 1.00 35.75 92 ARG A CA 1
ATOM 769 C C . ARG A 1 92 ? 30.965 17.566 12.333 1.00 35.75 92 ARG A C 1
ATOM 771 O O . ARG A 1 92 ? 29.872 17.913 11.845 1.00 35.75 92 ARG A O 1
#

Mean predicted aligned error: 10.5 Å

Radius of gyration: 24.13 Å; Cα contacts (8 Å, |Δi|>4): 18; chains: 1; bounding box: 51×27×56 Å

Foldseek 3Di:
DDDDDQVLVVCVVVVPPVSNVVSVVVVVVVVVVVCVVPDDCPVVVVVVVVVVLVVQVVVPPVSVVVVVVVVVVVVVVVVVVVVVPPPDDDDD

Secondary structure (DSSP, 8-state):
------HHHHHHHHT-HHHHHHHHHHHHHHHHHHHHHH--THHHHHHHHHHHHHHHHTT-HHHHHHHHHHHHHHHHHHHHHHHGGGGS----

Sequence (92 aa):
MACCRDLRIRAREIGDEEELEEQEDKRARWLWENSLRRHNFVGFVGELLKAVVAGKLDKGDKEYEAWVEEAKEVEEVSKFDNHDNHEYHFVR

InterPro domains:
  IPR041507 Peptidase C12, C-terminal domain [PF18031] (17-55)

Organism: Pyrenophora teres f. teres (strain 0-1) (NCBI:txid861557)

pLDDT: mean 82.26, std 14.79, range [35.75, 95.69]